Protein AF-A0A6U6I9U6-F1 (afdb_monomer_lite)

Foldseek 3Di:
DDFQVQLVVLQVLCVLQADQPPPWFFKQKDFDDPDDDPDDDDPVRNVVCGRFWGFHHWDDDGNKIKTKIWGPPDPPDPDDDPVPTDIDIDIDDQPPPKHKDWLPDDDPPPAAREDCDPCQDDRYAHPPHPPFGMWMDIHPRIMTID

pLDDT: mean 82.02, std 14.64, range [45.34, 96.75]

Sequence (146 aa):
MPELPEVEWFRRVLLSLVDEQGRNPPLAFELHGEKPPRKWVAAEDVKSNTGKWRCTDVLRKGKQLCMVLEKDAGRGKTTTTEKDKEVCYFYLHMGMTGRLVSPTKSCTWGHKYVSDSPDAGEGEESWPPRFTYLVLTSGAATVAFA

Secondary structure (DSSP, 8-state):
---HHHHHHHHHHHGGGB-TTS-SPPPEEEE--SS--SS---HHHHHHHTTTEEEEEEEEETTEEEEEEEE---TT-S---GGG--EEEEEE--TTT--EEBTTB--TTT-PPEES-TT--TTPEESSPTT--EEEEETTEEEEE-

Organism: NCBI:txid265563

Structure (mmCIF, N/CA/C/O backbone):
data_AF-A0A6U6I9U6-F1
#
_entry.id   AF-A0A6U6I9U6-F1
#
loop_
_atom_site.group_PDB
_atom_site.id
_atom_site.type_symbol
_atom_site.label_atom_id
_atom_site.label_alt_id
_atom_site.label_comp_id
_atom_site.label_asym_id
_atom_site.label_entity_id
_atom_site.label_seq_id
_atom_site.pdbx_PDB_ins_code
_atom_site.Cartn_x
_atom_site.Cartn_y
_atom_site.Cartn_z
_atom_site.occupancy
_atom_site.B_iso_or_equiv
_atom_site.auth_seq_id
_atom_site.auth_comp_id
_atom_site.auth_asym_id
_atom_site.auth_atom_id
_atom_site.pdbx_PDB_model_num
ATOM 1 N N . MET A 1 1 ? 3.308 -4.104 -18.539 1.00 66.94 1 MET A N 1
ATOM 2 C CA . MET A 1 1 ? 2.075 -3.970 -17.735 1.00 66.94 1 MET A CA 1
ATOM 3 C C . MET A 1 1 ? 1.909 -5.273 -16.992 1.00 66.94 1 MET A C 1
ATOM 5 O O . MET A 1 1 ? 1.968 -6.293 -17.665 1.00 66.94 1 MET A O 1
ATOM 9 N N . PRO A 1 2 ? 1.754 -5.259 -15.662 1.00 78.44 2 PRO A N 1
ATOM 10 C CA . PRO A 1 2 ? 1.503 -6.474 -14.897 1.00 78.44 2 PRO A CA 1
ATOM 11 C C . PRO A 1 2 ? 0.248 -7.190 -15.416 1.00 78.44 2 PRO A C 1
ATOM 13 O O . PRO A 1 2 ? -0.779 -6.546 -15.670 1.00 78.44 2 PRO A O 1
ATOM 16 N N . GLU A 1 3 ? 0.336 -8.503 -15.599 1.00 86.25 3 GLU A N 1
ATOM 17 C CA . GLU A 1 3 ? -0.789 -9.353 -15.972 1.00 86.25 3 GLU A CA 1
ATOM 18 C C . GLU A 1 3 ? -1.437 -9.950 -14.711 1.00 86.25 3 GLU A C 1
ATOM 20 O O . GLU A 1 3 ? -1.123 -9.584 -13.576 1.00 86.25 3 GLU A O 1
ATOM 25 N N . LEU A 1 4 ? -2.447 -10.806 -14.886 1.00 86.88 4 LEU A N 1
ATOM 26 C CA . LEU A 1 4 ? -3.221 -11.333 -13.756 1.00 86.88 4 LEU A CA 1
ATOM 27 C C . LEU A 1 4 ? -2.363 -12.029 -12.677 1.00 86.88 4 LEU A C 1
ATOM 29 O O . LEU A 1 4 ? -2.635 -11.778 -11.498 1.00 86.88 4 LEU A O 1
ATOM 33 N N . PRO A 1 5 ? -1.361 -12.867 -13.020 1.00 88.00 5 PRO A N 1
ATOM 34 C CA . PRO A 1 5 ? -0.515 -13.511 -12.016 1.00 88.00 5 PRO A CA 1
ATOM 35 C C . PRO A 1 5 ? 0.300 -12.511 -11.191 1.00 88.00 5 PRO A C 1
ATOM 37 O O . PRO A 1 5 ? 0.365 -12.634 -9.969 1.00 88.00 5 PRO A O 1
ATOM 40 N N . GLU A 1 6 ? 0.872 -11.490 -11.831 1.00 87.44 6 GLU A N 1
ATOM 41 C CA . GLU A 1 6 ? 1.674 -10.465 -11.162 1.00 87.44 6 GLU A CA 1
ATOM 42 C C . GLU A 1 6 ? 0.810 -9.609 -10.232 1.00 87.44 6 GLU A C 1
ATOM 44 O O . GLU A 1 6 ? 1.202 -9.325 -9.102 1.00 87.44 6 GLU A O 1
ATOM 49 N N . VAL A 1 7 ? -0.405 -9.249 -10.658 1.00 90.12 7 VAL A N 1
ATOM 50 C CA . VAL A 1 7 ? -1.331 -8.473 -9.818 1.00 90.12 7 VAL A CA 1
ATOM 51 C C . VAL A 1 7 ? -1.817 -9.287 -8.613 1.00 90.12 7 VAL A C 1
ATOM 53 O O . VAL A 1 7 ? -1.969 -8.736 -7.523 1.00 90.12 7 VAL A O 1
ATOM 56 N N . GLU A 1 8 ? -2.032 -10.597 -8.757 1.00 91.44 8 GLU A N 1
ATOM 57 C CA . GLU A 1 8 ? -2.312 -11.465 -7.604 1.00 91.44 8 GLU A CA 1
ATOM 58 C C . GLU A 1 8 ? -1.107 -11.564 -6.664 1.00 91.44 8 GLU A C 1
ATOM 60 O O . GLU A 1 8 ? -1.267 -11.585 -5.445 1.00 91.44 8 GLU A O 1
ATOM 65 N N . TRP A 1 9 ? 0.113 -11.570 -7.194 1.00 88.75 9 TRP A N 1
ATOM 66 C CA . TRP A 1 9 ? 1.298 -11.538 -6.348 1.00 88.75 9 TRP A CA 1
ATOM 67 C C . TRP A 1 9 ? 1.410 -10.213 -5.574 1.00 88.75 9 TRP A C 1
ATOM 69 O O . TRP A 1 9 ? 1.598 -10.230 -4.358 1.00 88.75 9 TRP A O 1
ATOM 79 N N . PHE A 1 10 ? 1.164 -9.071 -6.222 1.00 91.44 10 PHE A N 1
ATOM 80 C CA . PHE A 1 10 ? 1.073 -7.769 -5.550 1.00 91.44 10 PHE A CA 1
ATOM 81 C C . PHE A 1 10 ? 0.015 -7.752 -4.444 1.00 91.44 10 PHE A C 1
ATOM 83 O O . PHE A 1 10 ? 0.267 -7.219 -3.362 1.00 91.44 10 PHE A O 1
ATOM 90 N N . ARG A 1 11 ? -1.139 -8.397 -4.664 1.00 93.81 11 ARG A N 1
ATOM 91 C CA . ARG A 1 11 ? -2.143 -8.592 -3.611 1.00 93.81 11 ARG A CA 1
ATOM 92 C C . ARG A 1 11 ? -1.530 -9.284 -2.392 1.00 93.81 11 ARG A C 1
ATOM 94 O O . ARG A 1 11 ? -1.693 -8.800 -1.279 1.00 93.81 11 ARG A O 1
ATOM 101 N N . ARG A 1 12 ? -0.788 -10.378 -2.591 1.00 92.25 12 ARG A N 1
ATOM 102 C CA . ARG A 1 12 ? -0.137 -11.132 -1.501 1.00 92.25 12 ARG A CA 1
ATOM 103 C C . ARG A 1 12 ? 0.909 -10.320 -0.741 1.00 92.25 12 ARG A C 1
ATOM 105 O O . ARG A 1 12 ? 1.070 -10.541 0.457 1.00 92.25 12 ARG A O 1
ATOM 112 N N . VAL A 1 13 ? 1.600 -9.390 -1.402 1.00 92.19 13 VAL A N 1
ATOM 113 C CA . VAL A 1 13 ? 2.505 -8.444 -0.727 1.00 92.19 13 VAL A CA 1
ATOM 114 C C . VAL A 1 13 ? 1.709 -7.512 0.184 1.00 92.19 13 VAL A C 1
ATOM 116 O O . VAL A 1 13 ? 2.028 -7.392 1.366 1.00 92.19 13 VAL A O 1
ATOM 119 N N . LEU A 1 14 ? 0.630 -6.916 -0.330 1.00 94.00 14 LEU A N 1
ATOM 120 C CA . LEU A 1 14 ? -0.226 -6.001 0.433 1.00 94.00 14 LEU A CA 1
ATOM 121 C C . LEU A 1 14 ? -0.952 -6.678 1.597 1.00 94.00 14 LEU A C 1
ATOM 123 O O . LEU A 1 14 ? -1.199 -6.022 2.603 1.00 94.00 14 LEU A O 1
ATOM 127 N N . LEU A 1 15 ? -1.249 -7.980 1.504 1.00 93.88 15 LEU A N 1
ATOM 128 C CA . LEU A 1 15 ? -1.851 -8.734 2.611 1.00 93.88 15 LEU A CA 1
ATOM 129 C C . LEU A 1 15 ? -0.994 -8.710 3.888 1.00 93.88 15 LEU A C 1
ATOM 131 O O . LEU A 1 15 ? -1.530 -8.922 4.967 1.00 93.88 15 LEU A O 1
ATOM 135 N N . SER A 1 16 ? 0.308 -8.412 3.801 1.00 92.50 16 SER A N 1
ATOM 136 C CA . SER A 1 16 ? 1.141 -8.211 4.998 1.00 92.50 16 SER A CA 1
ATOM 137 C C . SER A 1 16 ? 0.737 -6.992 5.837 1.00 92.50 16 SER A C 1
ATOM 139 O O . SER A 1 16 ? 1.047 -6.950 7.022 1.00 92.50 16 SER A O 1
ATOM 141 N N . LEU A 1 17 ? 0.035 -6.023 5.241 1.00 93.25 17 LEU A N 1
ATOM 142 C CA . LEU A 1 17 ? -0.460 -4.819 5.911 1.00 93.25 17 LEU A CA 1
ATOM 143 C C . LEU A 1 17 ? -1.837 -5.015 6.559 1.00 93.25 17 LEU A C 1
ATOM 145 O O . LEU A 1 17 ? -2.299 -4.113 7.257 1.00 93.25 17 LEU A O 1
ATOM 149 N N . VAL A 1 18 ? -2.516 -6.136 6.294 1.00 94.06 18 VAL A N 1
ATOM 150 C CA . VAL A 1 18 ? -3.858 -6.404 6.823 1.00 94.06 18 VAL A CA 1
ATOM 151 C C . VAL A 1 18 ? -3.782 -6.701 8.318 1.00 94.06 18 VAL A C 1
ATOM 153 O O . VAL A 1 18 ? -2.982 -7.520 8.767 1.00 94.06 18 VAL A O 1
ATOM 156 N N . ASP A 1 19 ? -4.639 -6.037 9.088 1.00 87.94 19 ASP A N 1
ATOM 157 C CA . ASP A 1 19 ? -4.742 -6.183 10.537 1.00 87.94 19 ASP A CA 1
ATOM 158 C C . ASP A 1 19 ? -6.168 -6.572 10.943 1.00 87.94 19 ASP A C 1
ATOM 160 O O . ASP A 1 19 ? -6.960 -5.744 11.391 1.00 87.94 19 ASP A O 1
ATOM 164 N N . GLU A 1 20 ? -6.493 -7.860 10.810 1.00 76.88 20 GLU A N 1
ATOM 165 C CA . GLU A 1 20 ? -7.807 -8.411 11.185 1.00 76.88 20 GLU A CA 1
ATOM 166 C C . GLU A 1 20 ? -8.104 -8.271 12.689 1.00 76.88 20 GLU A C 1
ATOM 168 O O . GLU A 1 20 ? -9.257 -8.275 13.113 1.00 76.88 20 GLU A O 1
ATOM 173 N N . GLN A 1 21 ? -7.058 -8.169 13.513 1.00 77.88 21 GLN A N 1
ATOM 174 C CA . GLN A 1 21 ? -7.152 -8.241 14.972 1.00 77.88 21 GLN A CA 1
ATOM 175 C C . GLN A 1 21 ? -6.995 -6.870 15.649 1.00 77.88 21 GLN A C 1
ATOM 177 O O . GLN A 1 21 ? -7.030 -6.798 16.879 1.00 77.88 21 GLN A O 1
ATOM 182 N N . GLY A 1 22 ? -6.791 -5.793 14.881 1.00 79.75 22 GLY A N 1
ATOM 183 C CA . GLY A 1 22 ? -6.572 -4.440 15.408 1.00 79.75 22 GLY A CA 1
ATOM 184 C C . GLY A 1 22 ? -5.288 -4.293 16.242 1.00 79.75 22 GLY A C 1
ATOM 185 O O . GLY A 1 22 ? -5.203 -3.418 17.114 1.00 79.75 22 GLY A O 1
ATOM 186 N N . ARG A 1 23 ? -4.308 -5.183 16.047 1.00 82.56 23 ARG A N 1
ATOM 187 C CA . ARG A 1 23 ? -3.079 -5.248 16.854 1.00 82.56 23 ARG A CA 1
ATOM 188 C C . ARG A 1 23 ? -1.994 -4.315 16.344 1.00 82.56 23 ARG A C 1
ATOM 190 O O . ARG A 1 23 ? -1.230 -3.788 17.154 1.00 82.56 23 ARG A O 1
ATOM 197 N N . ASN A 1 24 ? -1.929 -4.106 15.035 1.00 85.56 24 ASN A N 1
ATOM 198 C CA . ASN A 1 24 ? -0.913 -3.264 14.421 1.00 85.56 24 ASN A CA 1
ATOM 199 C C . ASN A 1 24 ? -1.225 -1.778 14.673 1.00 85.56 24 ASN A C 1
ATOM 201 O O . ASN A 1 24 ? -2.309 -1.426 15.132 1.00 85.56 24 ASN A O 1
ATOM 205 N N . PRO A 1 25 ? -0.291 -0.849 14.467 1.00 89.19 25 PRO A N 1
ATOM 206 C CA . PRO A 1 25 ? -0.631 0.565 14.362 1.00 89.19 25 PRO A CA 1
ATOM 207 C C . PRO A 1 25 ? -1.371 0.852 13.039 1.00 89.19 25 PRO A C 1
ATOM 209 O O . PRO A 1 25 ? -1.205 0.103 12.068 1.00 89.19 25 PRO A O 1
ATOM 212 N N . PRO A 1 26 ? -2.161 1.940 12.970 1.00 93.00 26 PRO A N 1
ATOM 213 C CA . PRO A 1 26 ? -2.721 2.419 11.708 1.00 93.00 26 PRO A CA 1
ATOM 214 C C . PRO A 1 26 ? -1.635 2.657 10.646 1.00 93.00 26 PRO A C 1
ATOM 216 O O . PRO A 1 26 ? -0.476 2.913 10.976 1.00 93.00 26 PRO A O 1
ATOM 219 N N . LEU A 1 27 ? -2.025 2.596 9.374 1.00 94.44 27 LEU A N 1
ATOM 220 C CA . LEU A 1 27 ? -1.149 2.796 8.225 1.00 94.44 27 LEU A CA 1
ATOM 221 C C . LEU A 1 27 ? -0.472 4.165 8.274 1.00 94.44 27 LEU A C 1
ATOM 223 O O . LEU A 1 27 ? -1.131 5.209 8.345 1.00 94.44 27 LEU A O 1
ATOM 227 N N . ALA A 1 28 ? 0.848 4.149 8.157 1.00 95.19 28 ALA A N 1
ATOM 228 C CA . ALA A 1 28 ? 1.637 5.315 7.814 1.00 95.19 28 ALA A CA 1
ATOM 229 C C . ALA A 1 28 ? 1.882 5.351 6.304 1.00 95.19 28 ALA A C 1
ATOM 231 O O . ALA A 1 28 ? 2.231 4.330 5.712 1.00 95.19 28 ALA A O 1
ATOM 232 N N . PHE A 1 29 ? 1.693 6.524 5.701 1.00 94.25 29 PHE A N 1
ATOM 233 C CA . PHE A 1 29 ? 1.966 6.7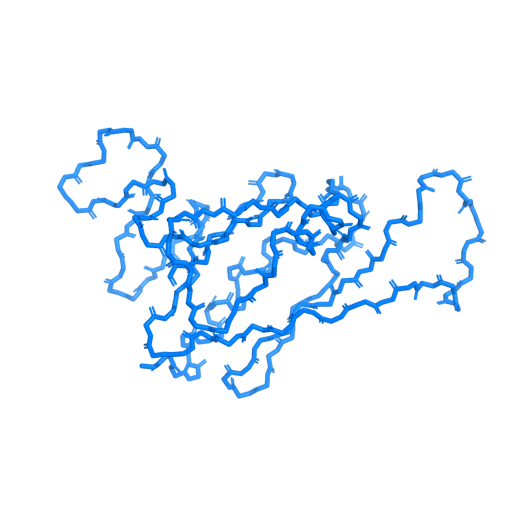93 4.294 1.00 94.25 29 PHE A CA 1
ATOM 234 C C . PHE A 1 29 ? 3.156 7.752 4.218 1.00 94.25 29 PHE A C 1
ATOM 236 O O . PHE A 1 29 ? 3.106 8.854 4.773 1.00 94.25 29 PHE A O 1
ATOM 243 N N . GLU A 1 30 ? 4.209 7.345 3.521 1.00 93.56 30 GLU A N 1
ATOM 244 C CA . GLU A 1 30 ? 5.418 8.138 3.308 1.00 93.56 30 GLU A CA 1
ATOM 245 C C . GLU A 1 30 ? 5.650 8.322 1.809 1.00 93.56 30 GLU A C 1
ATOM 247 O O . GLU A 1 30 ? 5.725 7.352 1.058 1.00 93.56 30 GLU A O 1
ATOM 252 N N . LEU A 1 31 ? 5.723 9.571 1.350 1.00 92.50 31 LEU A N 1
ATOM 253 C CA . LEU A 1 31 ? 6.011 9.870 -0.050 1.00 92.50 31 LEU A CA 1
ATOM 254 C C . LEU A 1 31 ? 7.517 9.841 -0.301 1.00 92.50 31 LEU A C 1
ATOM 256 O O . LEU A 1 31 ? 8.286 10.426 0.455 1.00 92.50 31 LEU A O 1
ATOM 260 N N . HIS A 1 32 ? 7.908 9.219 -1.409 1.00 90.56 32 HIS A N 1
ATOM 261 C CA . HIS A 1 32 ? 9.290 9.149 -1.873 1.00 90.56 32 HIS A CA 1
ATOM 262 C C . HIS A 1 32 ? 9.422 9.676 -3.305 1.00 90.56 32 HIS A C 1
ATOM 264 O O . HIS A 1 32 ? 8.444 9.803 -4.044 1.00 90.56 32 HIS A O 1
ATOM 270 N N . GLY A 1 33 ? 10.664 9.966 -3.693 1.00 82.31 33 GLY A N 1
ATOM 271 C CA . GLY A 1 33 ? 11.009 10.427 -5.033 1.00 82.31 33 GLY A CA 1
ATOM 272 C C . GLY A 1 33 ? 10.646 11.892 -5.292 1.00 82.31 33 GLY A C 1
ATOM 273 O O . GLY A 1 33 ? 9.708 12.453 -4.738 1.00 82.31 33 GLY A O 1
ATOM 274 N N . GLU A 1 34 ? 11.408 12.534 -6.175 1.00 74.00 34 GLU A N 1
ATOM 275 C CA . GLU A 1 34 ? 11.226 13.960 -6.495 1.00 74.00 34 GLU A CA 1
ATOM 276 C C . GLU A 1 34 ? 10.169 14.204 -7.585 1.00 74.00 34 GLU A C 1
ATOM 278 O O . GLU A 1 34 ? 9.669 15.316 -7.743 1.00 74.00 34 GLU A O 1
ATOM 283 N N . LYS A 1 35 ? 9.848 13.174 -8.380 1.00 80.25 35 LYS A N 1
ATOM 284 C CA . LYS A 1 35 ? 8.981 13.275 -9.565 1.00 80.25 35 LYS A CA 1
ATOM 285 C C . LYS A 1 35 ? 7.946 12.149 -9.573 1.00 80.25 35 LYS A C 1
ATOM 287 O O . LYS A 1 35 ? 8.201 11.119 -10.201 1.00 80.25 35 LYS A O 1
ATOM 292 N N . PRO A 1 36 ? 6.805 12.314 -8.884 1.00 80.25 36 PRO A N 1
ATOM 293 C CA . PRO A 1 36 ? 5.767 11.296 -8.867 1.00 80.25 36 PRO A CA 1
ATOM 294 C C . PRO A 1 36 ? 5.145 11.096 -10.262 1.00 80.25 36 PRO A C 1
ATOM 296 O O . PRO A 1 36 ? 5.257 11.965 -11.136 1.00 80.25 36 PRO A O 1
ATOM 299 N N . PRO A 1 37 ? 4.458 9.964 -10.492 1.00 82.81 37 PRO A N 1
ATOM 300 C CA . PRO A 1 37 ? 3.703 9.725 -11.716 1.00 82.81 37 PRO A CA 1
ATOM 301 C C . PRO A 1 37 ? 2.675 10.826 -12.017 1.00 82.81 37 PRO A C 1
ATOM 303 O O . PRO A 1 37 ? 2.166 11.503 -11.129 1.00 82.81 37 PRO A O 1
ATOM 306 N N . ARG A 1 38 ? 2.290 10.961 -13.294 1.00 81.81 38 ARG A N 1
ATOM 307 C CA . ARG A 1 38 ? 1.384 12.028 -13.772 1.00 81.81 38 ARG A CA 1
ATOM 308 C C . ARG A 1 38 ? 0.033 12.090 -13.042 1.00 81.81 38 ARG A C 1
ATOM 310 O O . ARG A 1 38 ? -0.552 13.162 -12.940 1.00 81.81 38 ARG A O 1
ATOM 317 N N . LYS A 1 39 ? -0.491 10.943 -12.606 1.00 82.94 39 LYS A N 1
ATOM 318 C CA . LYS A 1 39 ? -1.694 10.841 -11.772 1.00 82.94 39 LYS A CA 1
ATOM 319 C C . LYS A 1 39 ? -1.269 10.237 -10.443 1.00 82.94 39 LYS A C 1
ATOM 321 O O . LYS A 1 39 ? -1.094 9.023 -10.366 1.00 82.94 39 LYS A O 1
ATOM 326 N N . TRP A 1 40 ? -1.069 11.085 -9.444 1.00 86.69 40 TRP A N 1
ATOM 327 C CA . TRP A 1 40 ? -0.615 10.680 -8.120 1.00 86.69 40 TRP A CA 1
ATOM 328 C C . TRP A 1 40 ? -1.367 11.435 -7.031 1.00 86.69 40 TRP A C 1
ATOM 330 O O . TRP A 1 40 ? -1.984 12.466 -7.298 1.00 86.69 40 TRP A O 1
ATOM 340 N N . VAL A 1 41 ? -1.330 10.891 -5.819 1.00 85.69 41 VAL A N 1
ATOM 341 C CA . VAL A 1 41 ? -1.940 11.503 -4.634 1.00 85.69 41 VAL A CA 1
ATOM 342 C C . VAL A 1 41 ? -1.181 12.769 -4.232 1.00 85.69 41 VAL A C 1
ATOM 344 O O . VAL A 1 41 ? 0.046 12.821 -4.353 1.00 85.69 41 VAL A O 1
ATOM 347 N N . ALA A 1 42 ? -1.902 13.789 -3.762 1.00 88.81 42 ALA A N 1
ATOM 348 C CA . ALA A 1 42 ? -1.285 15.018 -3.276 1.00 88.81 42 ALA A CA 1
ATOM 349 C C . ALA A 1 42 ? -0.602 14.786 -1.917 1.00 88.81 42 ALA A C 1
ATOM 351 O O . ALA A 1 42 ? -1.002 13.921 -1.131 1.00 88.81 42 ALA A O 1
ATOM 352 N N . ALA A 1 43 ? 0.434 15.570 -1.617 1.00 90.19 43 ALA A N 1
ATOM 353 C CA . ALA A 1 43 ? 1.172 15.432 -0.362 1.00 90.19 43 ALA A CA 1
ATOM 354 C C . ALA A 1 43 ? 0.304 15.773 0.858 1.00 90.19 43 ALA A C 1
ATOM 356 O O . ALA A 1 43 ? 0.456 15.178 1.925 1.00 90.19 43 ALA A O 1
ATOM 357 N N . GLU A 1 44 ? -0.626 16.708 0.694 1.00 90.88 44 GLU A N 1
ATOM 358 C CA . GLU A 1 44 ? -1.615 17.111 1.689 1.00 90.88 44 GLU A CA 1
ATOM 359 C C . GLU A 1 44 ? -2.564 15.955 2.016 1.00 90.88 44 GLU A C 1
ATOM 361 O O . GLU A 1 44 ? -2.825 15.679 3.191 1.00 90.88 44 GLU A O 1
ATOM 366 N N . ASP A 1 45 ? -3.009 15.221 0.993 1.00 89.50 45 ASP A N 1
ATOM 367 C CA . ASP A 1 45 ? -3.859 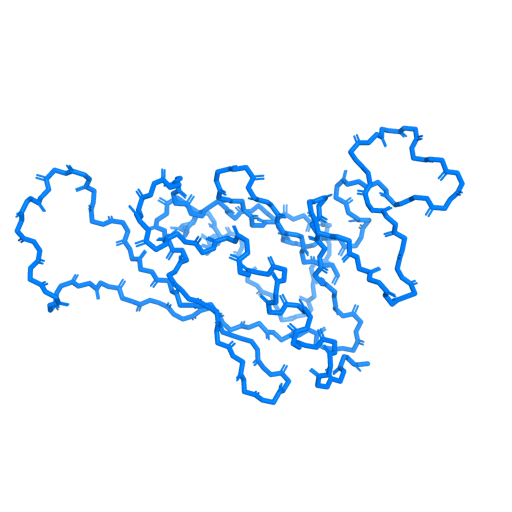14.046 1.166 1.00 89.50 45 ASP A CA 1
ATOM 368 C C . ASP A 1 45 ? -3.114 12.964 1.946 1.00 89.50 45 ASP A C 1
ATOM 370 O O . ASP A 1 45 ? -3.644 12.438 2.922 1.00 89.50 45 ASP A O 1
ATOM 374 N N . VAL A 1 46 ? -1.857 12.682 1.596 1.00 90.50 46 VAL A N 1
ATOM 375 C CA . VAL A 1 46 ? -1.025 11.701 2.313 1.00 90.50 46 VAL A CA 1
ATOM 376 C C . VAL A 1 46 ? -0.847 12.093 3.780 1.00 90.50 46 VAL A C 1
ATOM 378 O O . VAL A 1 46 ? -1.166 11.304 4.670 1.00 90.50 46 VAL A O 1
ATOM 381 N N . LYS A 1 47 ? -0.430 13.335 4.055 1.00 90.88 47 LYS A N 1
ATOM 382 C CA . LYS A 1 47 ? -0.263 13.840 5.429 1.00 90.88 47 LYS A CA 1
ATOM 383 C C . LYS A 1 47 ? -1.554 13.759 6.232 1.00 90.88 47 LYS A C 1
ATOM 385 O O . LYS A 1 47 ? -1.525 13.409 7.408 1.00 90.88 47 LYS A O 1
ATOM 390 N N . SER A 1 48 ? -2.685 14.077 5.606 1.00 90.88 48 SER A N 1
ATOM 391 C CA . SER A 1 48 ? -3.976 14.036 6.278 1.00 90.88 48 SER A CA 1
ATOM 392 C C . SER A 1 48 ? -4.485 12.613 6.508 1.00 90.88 48 SER A C 1
ATOM 394 O O . SER A 1 48 ? -5.325 12.449 7.381 1.00 90.88 48 SER A O 1
ATOM 396 N N . ASN A 1 49 ? -4.011 11.593 5.790 1.00 91.00 49 ASN A N 1
ATOM 397 C CA . ASN A 1 49 ? -4.493 10.212 5.922 1.00 91.00 49 ASN A CA 1
ATOM 398 C C . ASN A 1 49 ? -3.555 9.296 6.728 1.00 91.00 49 ASN A C 1
ATOM 400 O O . ASN A 1 49 ? -4.005 8.277 7.256 1.00 91.00 49 ASN A O 1
ATOM 404 N N . THR A 1 50 ? -2.286 9.674 6.896 1.00 92.00 50 THR A N 1
ATOM 405 C CA . THR A 1 50 ? -1.331 8.968 7.762 1.00 92.00 50 THR A CA 1
ATOM 406 C C . THR A 1 50 ? -1.821 8.845 9.200 1.00 92.00 50 THR A C 1
ATOM 408 O O . THR A 1 50 ? -2.250 9.815 9.822 1.00 92.00 50 THR A O 1
ATOM 411 N N . GLY A 1 51 ? -1.764 7.620 9.731 1.00 91.69 51 GLY A N 1
ATOM 412 C CA . GLY A 1 51 ? -2.134 7.295 11.106 1.00 91.69 51 GLY A CA 1
ATOM 413 C C . GLY A 1 51 ? -3.640 7.171 11.360 1.00 91.69 51 GLY A C 1
ATOM 414 O O . GLY A 1 51 ? -4.032 6.931 12.499 1.00 91.69 51 GLY A O 1
ATOM 415 N N . LYS A 1 52 ? -4.496 7.329 10.339 1.00 91.25 52 LYS A N 1
ATOM 416 C CA . LYS A 1 52 ? -5.963 7.303 10.509 1.00 91.25 52 LYS A CA 1
ATOM 417 C C . LYS A 1 52 ? -6.613 5.964 10.188 1.00 91.25 52 LYS A C 1
ATOM 419 O O . LYS A 1 52 ? -7.662 5.646 10.744 1.00 91.25 52 LYS A O 1
ATOM 424 N N . TRP A 1 53 ? -6.014 5.213 9.273 1.00 93.19 53 TRP A N 1
ATOM 425 C CA . TRP A 1 53 ? -6.660 4.086 8.610 1.00 93.19 53 TRP A CA 1
ATOM 426 C C . TRP A 1 53 ? -5.959 2.772 8.920 1.00 93.19 53 TRP A C 1
ATOM 428 O O . TRP A 1 53 ? -4.735 2.712 8.949 1.00 93.19 53 TRP A O 1
ATOM 438 N N . ARG A 1 54 ? -6.725 1.702 9.089 1.00 93.19 54 ARG A N 1
ATOM 439 C CA . ARG A 1 54 ? -6.239 0.325 9.197 1.00 93.19 54 ARG A CA 1
ATOM 440 C C . ARG A 1 54 ? -6.626 -0.429 7.941 1.00 93.19 54 ARG A C 1
ATOM 442 O O . ARG A 1 54 ? -7.763 -0.316 7.499 1.00 93.19 54 ARG A O 1
ATOM 449 N N . CYS A 1 55 ? -5.699 -1.195 7.377 1.00 94.62 55 CYS A N 1
ATOM 450 C CA . CYS A 1 55 ? -6.028 -2.095 6.279 1.00 94.62 55 CYS A CA 1
ATOM 451 C C . CYS A 1 55 ? -6.747 -3.322 6.847 1.00 94.62 55 CYS A C 1
ATOM 453 O O . CYS A 1 55 ? -6.168 -4.034 7.666 1.00 94.62 55 CYS A O 1
ATOM 455 N N . THR A 1 56 ? -7.984 -3.568 6.429 1.00 94.44 56 THR A N 1
ATOM 456 C CA . THR A 1 56 ? -8.766 -4.732 6.874 1.00 94.44 56 THR A CA 1
ATOM 457 C C . THR A 1 56 ? -8.866 -5.814 5.814 1.00 94.44 56 THR A C 1
ATOM 459 O O . THR A 1 56 ? -9.024 -6.979 6.158 1.00 94.44 56 THR A O 1
ATOM 462 N N . ASP A 1 57 ? -8.719 -5.462 4.537 1.00 95.38 57 ASP A N 1
ATOM 463 C CA . ASP A 1 57 ? -8.673 -6.431 3.447 1.00 95.38 57 ASP A CA 1
ATOM 464 C C . ASP A 1 57 ? -7.956 -5.847 2.221 1.00 95.38 57 ASP A C 1
ATOM 466 O O . ASP A 1 57 ? -7.804 -4.633 2.062 1.00 95.38 57 ASP A O 1
ATOM 470 N N . VAL A 1 58 ? -7.537 -6.727 1.315 1.00 96.62 58 VAL A N 1
ATOM 471 C CA . VAL A 1 58 ? -7.042 -6.381 -0.014 1.00 96.62 58 VAL A CA 1
ATOM 472 C C . VAL A 1 58 ? -7.795 -7.214 -1.041 1.00 96.62 58 VAL A C 1
ATOM 474 O O . VAL A 1 58 ? -7.641 -8.434 -1.133 1.00 96.62 58 VAL A O 1
ATOM 477 N N . LEU A 1 59 ? -8.573 -6.543 -1.877 1.00 96.62 59 LEU A N 1
ATOM 478 C CA . LEU A 1 59 ? -9.369 -7.129 -2.944 1.00 96.62 59 LEU A CA 1
ATOM 479 C C . LEU A 1 59 ? -8.660 -6.985 -4.295 1.00 96.62 59 LEU A C 1
ATOM 481 O O . LEU A 1 59 ? -7.916 -6.033 -4.543 1.00 96.62 59 LEU A O 1
ATOM 485 N N . ARG A 1 60 ? -8.935 -7.919 -5.210 1.00 95.19 60 ARG A N 1
ATOM 486 C CA . ARG A 1 60 ? -8.488 -7.850 -6.606 1.00 95.19 60 ARG A CA 1
ATOM 487 C C . ARG A 1 60 ? -9.629 -8.203 -7.548 1.00 95.19 60 ARG A C 1
ATOM 489 O O . ARG A 1 60 ? -10.283 -9.228 -7.380 1.00 95.19 60 ARG A O 1
ATOM 496 N N . LYS A 1 61 ? -9.801 -7.405 -8.604 1.00 93.94 61 LYS A N 1
ATOM 497 C CA . LYS A 1 61 ? -10.668 -7.730 -9.744 1.00 93.94 61 LYS A CA 1
ATOM 498 C C . LYS A 1 61 ? -9.910 -7.474 -11.041 1.00 93.94 61 LYS A C 1
ATOM 500 O O . LYS A 1 61 ? -9.589 -6.336 -11.376 1.00 93.94 61 LYS A O 1
ATOM 505 N N . GLY A 1 62 ? -9.595 -8.540 -11.776 1.00 92.25 62 GLY A N 1
ATOM 506 C CA . GLY A 1 62 ? -8.740 -8.433 -12.958 1.00 92.25 62 GLY A CA 1
ATOM 507 C C . GLY A 1 62 ? -7.366 -7.859 -12.592 1.00 92.25 62 GLY A C 1
ATOM 508 O O . GLY A 1 62 ? -6.662 -8.438 -11.764 1.00 92.25 62 GLY A O 1
ATOM 509 N N . LYS A 1 63 ? -7.010 -6.715 -13.190 1.00 90.62 63 LYS A N 1
ATOM 510 C CA . LYS A 1 63 ? -5.732 -6.012 -12.974 1.00 90.62 63 LYS A CA 1
ATOM 511 C C . LYS A 1 63 ? -5.810 -4.865 -11.951 1.00 90.62 63 LYS A C 1
ATOM 513 O O . LYS A 1 63 ? -4.842 -4.130 -11.786 1.00 90.62 63 LYS A O 1
ATOM 518 N N . GLN A 1 64 ? -6.958 -4.681 -11.300 1.00 92.44 64 GLN A N 1
ATOM 519 C CA . GLN A 1 64 ? -7.167 -3.634 -10.303 1.00 92.44 64 GLN A CA 1
ATOM 520 C C . GLN A 1 64 ? -7.060 -4.218 -8.894 1.00 92.44 64 GLN A C 1
ATOM 522 O O . GLN A 1 64 ? -7.684 -5.243 -8.600 1.00 92.44 64 GLN A O 1
ATOM 527 N N . LEU A 1 65 ? -6.294 -3.543 -8.036 1.00 95.50 65 LEU A N 1
ATOM 528 C CA . LEU A 1 65 ? -6.205 -3.821 -6.604 1.00 95.50 65 LEU A CA 1
ATOM 529 C C . LEU A 1 65 ? -6.978 -2.761 -5.824 1.00 95.50 65 LEU A C 1
ATOM 531 O O . LEU A 1 65 ? -7.044 -1.600 -6.233 1.00 95.50 65 LEU A O 1
ATOM 535 N N . CYS A 1 66 ? -7.554 -3.167 -4.701 1.00 96.75 66 CYS A N 1
ATOM 536 C CA . CYS A 1 66 ? -8.275 -2.291 -3.794 1.00 96.75 66 CYS A CA 1
ATOM 537 C C . CYS A 1 66 ? -7.938 -2.685 -2.358 1.00 96.75 66 CYS A C 1
ATOM 539 O O . CYS A 1 66 ? -8.190 -3.818 -1.962 1.00 96.75 66 CYS A O 1
ATOM 541 N N . MET A 1 67 ? -7.363 -1.768 -1.590 1.00 96.69 67 MET A N 1
ATOM 542 C CA . MET A 1 67 ? -7.234 -1.927 -0.144 1.00 96.69 67 MET A CA 1
ATOM 543 C C . MET A 1 67 ? -8.502 -1.393 0.520 1.00 96.69 67 MET A C 1
ATOM 545 O O . MET A 1 67 ? -8.941 -0.280 0.216 1.00 96.69 67 MET A O 1
ATOM 549 N N . VAL A 1 68 ? -9.077 -2.188 1.416 1.00 95.69 68 VAL A N 1
ATOM 550 C CA . VAL A 1 68 ? -10.207 -1.801 2.259 1.00 95.69 68 VAL A CA 1
ATOM 551 C C . VAL A 1 68 ? -9.639 -1.232 3.547 1.00 95.69 68 VAL A C 1
ATOM 553 O O . VAL A 1 68 ? -8.870 -1.892 4.246 1.00 95.69 68 VAL A O 1
ATOM 556 N N . LEU A 1 69 ? -9.971 0.024 3.814 1.00 94.31 69 LEU A N 1
ATOM 557 C CA . LEU A 1 69 ? -9.444 0.788 4.927 1.00 94.31 69 LEU A CA 1
ATOM 558 C C . LEU A 1 69 ? -10.568 1.115 5.904 1.00 94.31 69 LEU A C 1
ATOM 560 O O . LEU A 1 69 ? -11.580 1.684 5.510 1.00 94.31 69 LEU A O 1
ATOM 564 N N . GLU A 1 70 ? -10.375 0.820 7.182 1.00 93.00 70 GLU A N 1
ATOM 565 C CA . GLU A 1 70 ? -11.289 1.229 8.250 1.00 93.00 70 GLU A CA 1
ATOM 566 C C . GLU A 1 70 ? -10.629 2.292 9.120 1.00 93.00 70 GLU A C 1
ATOM 568 O O . GLU A 1 70 ? -9.443 2.200 9.453 1.00 93.00 70 GLU A O 1
ATOM 573 N N . LYS A 1 71 ? -11.380 3.329 9.485 1.00 89.00 71 LYS A N 1
ATOM 574 C CA . LYS A 1 71 ? -10.878 4.356 10.398 1.00 89.00 71 LYS A CA 1
ATOM 575 C C . LYS A 1 71 ? -10.711 3.775 11.795 1.00 89.00 71 LYS A C 1
ATOM 577 O O . LYS A 1 71 ? -11.614 3.106 12.297 1.00 89.00 71 LYS A O 1
ATOM 582 N N . ASP A 1 72 ? -9.582 4.061 12.440 1.00 73.69 72 ASP A N 1
ATOM 583 C CA . ASP A 1 72 ? -9.359 3.617 13.816 1.00 73.69 72 ASP A CA 1
ATOM 584 C C . ASP A 1 72 ? -10.350 4.336 14.746 1.00 73.69 72 ASP A C 1
ATOM 586 O O . ASP A 1 72 ? -10.218 5.529 15.040 1.00 73.69 72 ASP A O 1
ATOM 590 N N . ALA A 1 73 ? -11.382 3.622 15.195 1.00 64.12 73 ALA A N 1
ATOM 591 C CA . ALA A 1 73 ? -12.229 4.068 16.288 1.00 64.12 73 ALA A CA 1
ATOM 592 C C . ALA A 1 73 ? -11.374 3.957 17.551 1.00 64.12 73 ALA A C 1
ATOM 594 O O . ALA A 1 73 ? -11.290 2.885 18.140 1.00 64.12 73 ALA A O 1
ATOM 595 N N . GLY A 1 74 ? -10.652 5.032 17.894 1.00 58.38 74 GLY A N 1
ATOM 596 C CA . GLY A 1 74 ? -9.643 5.035 18.957 1.00 58.38 74 GLY A CA 1
ATOM 597 C C . GLY A 1 74 ? -10.049 4.192 20.171 1.00 58.38 74 GLY A C 1
ATOM 598 O O . GLY A 1 74 ? -11.211 4.226 20.574 1.00 58.38 74 GLY A O 1
ATOM 599 N N . ARG A 1 75 ? -9.079 3.446 20.728 1.00 52.44 75 ARG A N 1
ATOM 600 C CA . ARG A 1 75 ? -9.165 2.349 21.729 1.00 52.44 75 ARG A CA 1
ATOM 601 C C . ARG A 1 75 ? -10.026 2.566 23.005 1.00 52.44 75 ARG A C 1
ATOM 603 O O . ARG A 1 75 ? -9.935 1.765 23.926 1.00 52.44 75 ARG A O 1
ATOM 610 N N . GLY A 1 76 ? -10.854 3.606 23.099 1.00 49.62 76 GLY A N 1
ATOM 611 C CA . GLY A 1 76 ? -11.683 3.962 24.253 1.00 49.62 76 GLY A CA 1
ATOM 612 C C . GLY A 1 76 ? -13.207 3.958 24.055 1.00 49.62 76 GLY A C 1
ATOM 613 O O . GLY A 1 76 ? -13.902 4.343 24.989 1.00 49.62 76 GLY A O 1
ATOM 614 N N . LYS A 1 77 ? -13.770 3.555 22.903 1.00 45.88 77 LYS A N 1
ATOM 615 C CA . LYS A 1 77 ? -15.238 3.420 22.749 1.00 45.88 77 LYS A CA 1
ATOM 616 C C . LYS A 1 77 ? -15.661 1.956 22.638 1.00 45.88 77 LYS A C 1
ATOM 618 O O . LYS A 1 77 ? -15.727 1.389 21.557 1.00 45.88 77 LYS A O 1
ATOM 623 N N . THR A 1 78 ? -16.006 1.368 23.778 1.00 45.34 78 THR A N 1
ATOM 624 C CA . THR A 1 78 ? -16.435 -0.029 23.978 1.00 45.34 78 THR A CA 1
ATOM 625 C C . THR A 1 78 ? -17.809 -0.399 23.401 1.00 45.34 78 THR A C 1
ATOM 627 O O . THR A 1 78 ? -18.317 -1.480 23.676 1.00 45.34 78 THR A O 1
ATOM 630 N N . THR A 1 79 ? -18.413 0.438 22.562 1.00 47.75 7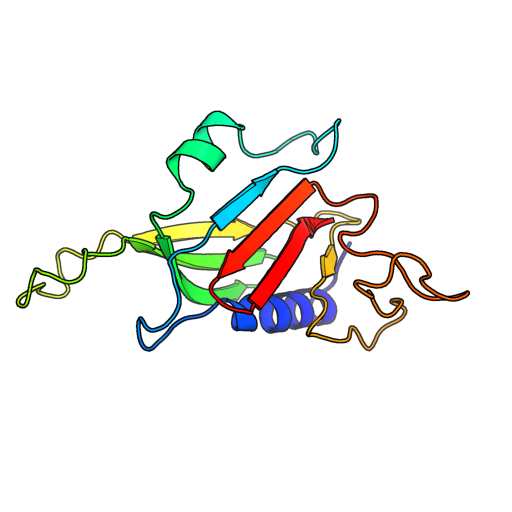9 THR A N 1
ATOM 631 C CA . THR A 1 79 ? -19.701 0.150 21.914 1.00 47.75 79 THR A CA 1
ATOM 632 C C . THR A 1 79 ? -19.763 0.867 20.572 1.00 47.75 79 THR A C 1
ATOM 634 O O . THR A 1 79 ? -20.427 1.892 20.434 1.00 47.75 79 THR A O 1
ATOM 637 N N . THR A 1 80 ? -19.027 0.370 19.580 1.00 50.22 80 THR A N 1
ATOM 638 C CA . THR A 1 80 ? -19.232 0.766 18.181 1.00 50.22 80 THR A CA 1
ATOM 639 C C . THR A 1 80 ? -20.086 -0.309 17.525 1.00 50.22 80 THR A C 1
ATOM 641 O O . THR A 1 80 ? -19.607 -1.390 17.197 1.00 50.22 80 THR A O 1
ATOM 644 N N . THR A 1 81 ? -21.382 -0.044 17.387 1.00 53.88 81 THR A N 1
ATOM 645 C CA . THR A 1 81 ? -22.250 -0.793 16.472 1.00 53.88 81 THR A CA 1
ATOM 646 C C . THR A 1 81 ? -21.658 -0.736 15.060 1.00 53.88 81 THR A C 1
ATOM 648 O O . THR A 1 81 ? -21.185 0.325 14.656 1.00 53.88 81 THR A O 1
ATOM 651 N N . GLU A 1 82 ? -21.711 -1.833 14.291 1.00 55.44 82 GLU A N 1
ATOM 652 C CA . GLU A 1 82 ? -21.151 -1.946 12.921 1.00 55.44 82 GLU A CA 1
ATOM 653 C C . GLU A 1 82 ? -21.525 -0.789 11.971 1.00 55.44 82 GLU A C 1
ATOM 655 O O . GLU A 1 82 ? -20.832 -0.544 10.989 1.00 55.44 82 GLU A O 1
ATOM 660 N N . LYS A 1 83 ? -22.593 -0.046 12.280 1.00 53.47 83 LYS A N 1
ATOM 661 C CA . LYS A 1 83 ? -23.103 1.084 11.496 1.00 53.47 83 LYS A CA 1
ATOM 662 C C . LYS A 1 83 ? -22.231 2.350 11.489 1.00 53.47 83 LYS A C 1
ATOM 664 O O . LYS A 1 83 ? -22.450 3.171 10.608 1.00 53.47 83 LYS A O 1
ATOM 669 N N . ASP A 1 84 ? -21.256 2.499 12.390 1.00 60.69 84 ASP A N 1
ATOM 670 C CA . ASP A 1 84 ? -20.422 3.719 12.485 1.00 60.69 84 ASP A CA 1
ATOM 671 C C . ASP A 1 84 ? -18.978 3.541 11.982 1.00 60.69 84 ASP A C 1
ATOM 673 O O . ASP A 1 84 ? -18.130 4.419 12.165 1.00 60.69 84 ASP A O 1
ATOM 677 N N . LYS A 1 85 ? -18.662 2.409 11.345 1.00 74.75 85 LYS A N 1
ATOM 678 C CA . LYS A 1 85 ? -17.334 2.205 10.762 1.00 74.75 85 LYS A CA 1
ATOM 679 C C . LYS A 1 85 ? -17.207 2.999 9.466 1.00 74.75 85 LYS A C 1
ATOM 681 O O . LYS A 1 85 ? -17.797 2.655 8.445 1.00 74.75 85 LYS A O 1
ATOM 686 N N . GLU A 1 86 ? -16.420 4.068 9.508 1.00 88.75 86 GLU A N 1
ATOM 687 C CA . GLU A 1 86 ? -16.027 4.797 8.305 1.00 88.75 86 GLU A CA 1
ATOM 688 C C . GLU A 1 86 ? -15.069 3.916 7.488 1.00 88.75 86 GLU A C 1
ATOM 690 O O . GLU A 1 86 ? -13.953 3.622 7.931 1.00 88.75 86 GLU A O 1
ATOM 695 N N . VAL A 1 87 ? -15.534 3.475 6.315 1.00 91.69 87 VAL A N 1
ATOM 696 C CA . VAL A 1 87 ? -14.777 2.643 5.372 1.00 91.69 87 VAL A CA 1
ATOM 697 C C . VAL A 1 87 ? -14.317 3.498 4.196 1.00 91.69 87 VAL A C 1
ATOM 699 O O . VAL A 1 87 ? -15.110 4.207 3.576 1.00 91.69 87 VAL A O 1
ATOM 702 N N . CYS A 1 88 ? -13.037 3.397 3.859 1.00 92.31 88 CYS A N 1
ATOM 703 C CA . CYS A 1 88 ? -12.413 4.024 2.705 1.00 92.31 88 CYS A CA 1
ATOM 704 C C . CYS A 1 88 ? -11.821 2.947 1.786 1.00 92.31 88 CYS A C 1
ATOM 706 O O . CYS A 1 88 ? -11.346 1.908 2.241 1.00 92.31 88 CYS A O 1
ATOM 708 N N . TYR A 1 89 ? -11.844 3.189 0.477 1.00 94.06 89 TYR A N 1
ATOM 709 C CA . TYR A 1 89 ? -11.290 2.274 -0.517 1.00 94.06 89 TYR A CA 1
ATOM 710 C C . TYR A 1 89 ? -10.108 2.927 -1.213 1.00 94.06 89 TYR A C 1
ATOM 712 O O . TYR A 1 89 ? -10.261 3.948 -1.887 1.00 94.06 89 TYR A O 1
ATOM 720 N N . PHE A 1 90 ? -8.936 2.309 -1.098 1.00 92.81 90 PHE A N 1
ATOM 721 C CA . PHE A 1 90 ? -7.735 2.782 -1.767 1.00 92.81 90 PHE A CA 1
ATOM 722 C C . PHE A 1 90 ? -7.444 1.915 -2.993 1.00 92.81 90 PHE A C 1
ATOM 724 O O . PHE A 1 90 ? -7.034 0.760 -2.883 1.00 92.81 90 PHE A O 1
ATOM 731 N N . TYR A 1 91 ? -7.714 2.461 -4.179 1.00 93.06 91 TYR A N 1
ATOM 732 C CA . TYR A 1 91 ? -7.541 1.763 -5.453 1.00 93.06 91 TYR A CA 1
ATOM 733 C C . TYR A 1 91 ? -6.140 1.962 -6.016 1.00 93.06 91 TYR A C 1
ATOM 735 O O . TYR A 1 91 ? -5.655 3.088 -6.110 1.00 93.06 91 TYR A O 1
ATOM 743 N N . LEU A 1 92 ? -5.516 0.867 -6.454 1.00 90.56 92 LEU A N 1
ATOM 744 C CA . LEU A 1 92 ? -4.130 0.871 -6.909 1.00 90.56 92 LEU A CA 1
ATOM 745 C C . LEU A 1 92 ? -4.050 0.429 -8.369 1.00 90.56 92 LEU A C 1
ATOM 747 O O . LEU A 1 92 ? -4.491 -0.662 -8.745 1.00 90.56 92 LEU A O 1
ATOM 751 N N . HIS A 1 93 ? -3.470 1.304 -9.189 1.00 88.31 93 HIS A N 1
ATOM 752 C CA . HIS A 1 93 ? -3.277 1.110 -10.621 1.00 88.31 93 HIS A CA 1
ATOM 753 C C . HIS A 1 93 ? -1.779 1.107 -10.933 1.00 88.31 93 HIS A C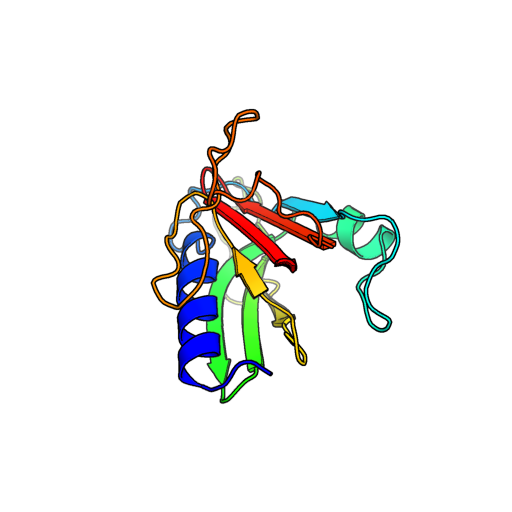 1
ATOM 755 O O . HIS A 1 93 ? -1.153 2.160 -10.983 1.00 88.31 93 HIS A O 1
ATOM 761 N N . MET A 1 94 ? -1.213 -0.076 -11.186 1.00 85.00 94 MET A N 1
ATOM 762 C CA . MET A 1 94 ? 0.239 -0.239 -11.369 1.00 85.00 94 MET A CA 1
ATOM 763 C C . MET A 1 94 ? 0.759 0.283 -12.721 1.00 85.00 94 MET A C 1
ATOM 765 O O . MET A 1 94 ? 1.955 0.470 -12.911 1.00 85.00 94 MET A O 1
ATOM 769 N N . GLY A 1 95 ? -0.114 0.533 -13.699 1.00 86.38 95 GLY A N 1
ATOM 770 C CA . GLY A 1 95 ? 0.321 0.974 -15.026 1.00 86.38 95 GLY A CA 1
ATOM 771 C C . GLY A 1 95 ? 1.226 -0.054 -15.719 1.00 86.38 95 GLY A C 1
ATOM 772 O O . GLY A 1 95 ? 1.053 -1.260 -15.561 1.00 86.38 95 GLY A O 1
ATOM 773 N N . MET A 1 96 ? 2.171 0.407 -16.543 1.00 85.44 96 MET A N 1
ATOM 774 C CA . MET A 1 96 ? 3.028 -0.500 -17.318 1.00 85.44 96 MET A CA 1
ATOM 775 C C . MET A 1 96 ? 4.204 -1.068 -16.523 1.00 85.44 96 MET A C 1
ATOM 777 O O . MET A 1 96 ? 4.546 -2.230 -16.750 1.00 85.44 96 MET A O 1
ATOM 781 N N . THR A 1 97 ? 4.790 -0.262 -15.638 1.00 84.00 97 THR A N 1
ATOM 782 C CA . THR A 1 97 ? 6.056 -0.544 -14.942 1.00 84.00 97 THR A CA 1
ATOM 783 C C . THR A 1 97 ? 5.933 -0.560 -13.423 1.00 84.00 97 THR A C 1
ATOM 785 O O . THR A 1 97 ? 6.933 -0.813 -12.762 1.00 84.00 97 THR A O 1
ATOM 788 N N . GLY A 1 98 ? 4.748 -0.278 -12.873 1.00 85.88 98 GLY A N 1
ATOM 789 C CA . GLY A 1 98 ? 4.565 -0.223 -11.430 1.00 85.88 98 GLY A CA 1
ATOM 790 C C . GLY A 1 98 ? 4.758 -1.587 -10.782 1.00 85.88 98 GLY A C 1
ATOM 791 O O . GLY A 1 98 ? 4.334 -2.617 -11.320 1.00 85.88 98 GLY A O 1
ATOM 792 N N . ARG A 1 99 ? 5.389 -1.572 -9.615 1.00 87.31 99 ARG A N 1
ATOM 793 C CA . ARG A 1 99 ? 5.755 -2.747 -8.829 1.00 87.31 99 ARG A CA 1
ATOM 794 C C . ARG A 1 99 ? 5.482 -2.507 -7.349 1.00 87.31 99 ARG A C 1
ATOM 796 O O . ARG A 1 99 ? 5.635 -1.394 -6.851 1.00 87.31 99 ARG A O 1
ATOM 803 N N . LEU A 1 100 ? 5.114 -3.579 -6.648 1.00 90.12 100 LEU A N 1
ATOM 804 C CA . LEU A 1 100 ? 5.098 -3.609 -5.187 1.00 90.12 100 LEU A CA 1
ATOM 805 C C . LEU A 1 100 ? 6.236 -4.459 -4.672 1.00 90.12 100 LEU A C 1
ATOM 807 O O . LEU A 1 100 ? 6.475 -5.556 -5.167 1.00 90.12 100 LEU A O 1
ATOM 811 N N . VAL A 1 101 ? 6.910 -3.955 -3.656 1.00 88.94 101 VAL A N 1
ATOM 812 C CA . VAL A 1 101 ? 8.058 -4.613 -3.039 1.00 88.94 101 VAL A CA 1
ATOM 813 C C . VAL A 1 101 ? 7.966 -4.486 -1.528 1.00 88.94 101 VAL A C 1
ATOM 815 O O . VAL A 1 101 ? 7.451 -3.502 -1.004 1.00 88.94 101 VAL A O 1
ATOM 818 N N . SER A 1 102 ? 8.455 -5.497 -0.823 1.00 88.62 102 SER A N 1
ATOM 819 C CA . SER A 1 102 ? 8.568 -5.499 0.632 1.00 88.62 102 SER A CA 1
ATOM 820 C C . SER A 1 102 ? 9.857 -6.223 1.010 1.00 88.62 102 SER A C 1
ATOM 822 O O . SER A 1 102 ? 10.112 -7.278 0.424 1.00 88.62 102 SER A O 1
ATOM 824 N N . PRO A 1 103 ? 10.631 -5.752 2.005 1.00 84.94 103 PRO A N 1
ATOM 825 C CA . PRO A 1 103 ? 11.832 -6.453 2.468 1.00 84.94 103 PRO A CA 1
ATOM 826 C C . PRO A 1 103 ? 11.506 -7.852 3.009 1.00 84.94 103 PRO A C 1
ATOM 828 O O . PRO A 1 103 ? 12.326 -8.762 2.988 1.00 84.94 103 PRO A O 1
ATOM 831 N N . THR A 1 104 ? 10.266 -8.047 3.470 1.00 78.38 104 THR A N 1
ATOM 832 C CA . THR A 1 104 ? 9.808 -9.287 4.115 1.00 78.38 104 THR A CA 1
ATOM 833 C C . THR A 1 104 ? 9.110 -10.265 3.167 1.00 78.38 104 THR A C 1
ATOM 835 O O . THR A 1 104 ? 8.727 -11.363 3.580 1.00 78.38 104 THR A O 1
ATOM 838 N N . LYS A 1 105 ? 8.921 -9.903 1.890 1.00 75.06 105 LYS A N 1
ATOM 839 C CA . LYS A 1 105 ? 8.282 -10.763 0.883 1.00 75.06 105 LYS A CA 1
ATOM 840 C C . LYS A 1 105 ? 9.169 -10.865 -0.350 1.00 75.06 105 LYS A C 1
ATOM 842 O O . LYS A 1 105 ? 9.326 -9.904 -1.094 1.00 75.06 105 LYS A O 1
ATOM 847 N N . SER A 1 106 ? 9.702 -12.059 -0.597 1.00 60.06 106 SER A N 1
ATOM 848 C CA . SER A 1 106 ? 10.468 -12.334 -1.809 1.00 60.06 106 SER A CA 1
ATOM 849 C C . SER A 1 106 ? 9.562 -12.370 -3.042 1.00 60.06 106 SER A C 1
ATOM 851 O O . SER A 1 106 ? 8.452 -12.913 -3.024 1.00 60.06 106 SER A O 1
ATOM 853 N N . CYS A 1 107 ? 10.051 -11.787 -4.135 1.00 55.66 107 CYS A N 1
ATOM 854 C CA . CYS A 1 107 ? 9.402 -11.826 -5.436 1.00 55.66 107 CYS A CA 1
ATOM 855 C C . CYS A 1 107 ? 10.084 -12.902 -6.286 1.00 55.66 107 CYS A C 1
ATOM 857 O O . CYS A 1 107 ? 11.232 -12.752 -6.687 1.00 55.66 107 CYS A O 1
ATOM 859 N N . THR A 1 108 ? 9.406 -14.026 -6.525 1.00 49.94 108 THR A N 1
ATOM 860 C CA . THR A 1 108 ? 10.001 -15.212 -7.170 1.00 49.94 108 THR A CA 1
ATOM 861 C C . THR A 1 108 ? 10.085 -15.125 -8.697 1.00 49.94 108 THR A C 1
ATOM 863 O O . THR A 1 108 ? 10.450 -16.107 -9.336 1.00 49.94 108 THR A O 1
ATOM 866 N N . TRP A 1 109 ? 9.745 -13.989 -9.312 1.00 46.38 109 TRP A N 1
ATOM 867 C CA . TRP A 1 109 ? 9.752 -13.853 -10.770 1.00 46.38 109 TRP A CA 1
ATOM 868 C C . TRP A 1 109 ? 10.619 -12.678 -11.219 1.00 46.38 109 TRP A C 1
ATOM 870 O O . TRP A 1 109 ? 10.184 -11.535 -11.209 1.00 46.38 109 TRP A O 1
ATOM 880 N N . GLY A 1 110 ? 11.877 -12.965 -11.571 1.00 50.31 110 GLY A N 1
ATOM 881 C CA . GLY A 1 110 ? 12.789 -12.018 -12.231 1.00 50.31 110 GLY A CA 1
ATOM 882 C C . GLY A 1 110 ? 13.226 -10.796 -11.412 1.00 50.31 110 GLY A C 1
ATOM 883 O O . GLY A 1 110 ? 13.913 -9.930 -11.950 1.00 50.31 110 GLY A O 1
ATOM 884 N N . HIS A 1 111 ? 12.855 -10.710 -10.133 1.00 55.66 111 HIS A N 1
ATOM 885 C CA . HIS A 1 111 ? 13.138 -9.561 -9.280 1.00 55.66 111 HIS A CA 1
ATOM 886 C C . HIS A 1 111 ? 14.214 -9.878 -8.239 1.00 55.66 111 HIS A C 1
ATOM 888 O O . HIS A 1 111 ? 14.256 -10.959 -7.656 1.00 55.66 111 HIS A O 1
ATOM 894 N N . LYS A 1 112 ? 15.096 -8.899 -8.037 1.00 57.00 112 LYS A N 1
ATOM 895 C CA . LYS A 1 112 ? 16.186 -8.924 -7.063 1.00 57.00 112 LYS A CA 1
ATOM 896 C C . LYS A 1 112 ? 15.621 -8.904 -5.643 1.00 57.00 112 LYS A C 1
ATOM 898 O O . LYS A 1 112 ? 14.607 -8.248 -5.398 1.00 57.00 112 LYS A O 1
ATOM 903 N N . TYR A 1 113 ? 16.271 -9.611 -4.720 1.00 62.19 113 TYR A N 1
ATOM 904 C CA . TYR A 1 113 ? 15.990 -9.435 -3.297 1.00 62.19 113 TYR A CA 1
ATOM 905 C C . TYR A 1 113 ? 16.249 -7.971 -2.938 1.00 62.19 113 TYR A C 1
ATOM 907 O O . TYR A 1 113 ? 17.248 -7.389 -3.369 1.00 62.19 113 TYR A O 1
ATOM 915 N N . VAL A 1 114 ? 15.305 -7.368 -2.218 1.00 69.00 114 VAL A N 1
ATOM 916 C CA . VAL A 1 114 ? 15.462 -6.007 -1.713 1.00 69.00 114 VAL A CA 1
ATOM 917 C C . VAL A 1 114 ? 15.989 -6.130 -0.295 1.00 69.00 114 VAL A C 1
ATOM 919 O O . VAL A 1 114 ? 15.327 -6.751 0.539 1.00 69.00 114 VAL A O 1
ATOM 922 N N . SER A 1 115 ? 17.188 -5.613 -0.046 1.00 66.44 115 SER A N 1
ATOM 923 C CA . SER A 1 115 ? 17.825 -5.672 1.266 1.00 66.44 115 SER A CA 1
ATOM 924 C C . SER A 1 115 ? 17.891 -4.284 1.897 1.00 66.44 115 SER A C 1
ATOM 926 O O . SER A 1 115 ? 18.053 -3.268 1.219 1.00 66.44 115 SER A O 1
ATOM 928 N N . ASP A 1 116 ? 17.765 -4.248 3.225 1.00 63.97 116 ASP A N 1
ATOM 929 C CA . ASP A 1 116 ? 17.973 -3.038 4.032 1.00 63.97 116 ASP A CA 1
ATOM 930 C C . ASP A 1 116 ? 19.474 -2.729 4.225 1.00 63.97 116 ASP A C 1
ATOM 932 O O . ASP A 1 116 ? 19.834 -1.773 4.911 1.00 63.97 116 ASP A O 1
ATOM 936 N N . SER A 1 117 ? 20.369 -3.543 3.646 1.00 62.00 117 SER A N 1
ATOM 937 C CA . SER A 1 117 ? 21.811 -3.341 3.751 1.00 62.00 117 SER A CA 1
ATOM 938 C C . SER A 1 117 ? 22.256 -2.219 2.803 1.00 62.00 117 SER A C 1
ATOM 940 O O . SER A 1 117 ? 21.965 -2.289 1.606 1.00 62.00 117 SER A O 1
ATOM 942 N N . PRO A 1 118 ? 23.002 -1.206 3.283 1.00 57.41 118 PRO A N 1
ATOM 943 C CA . PRO A 1 118 ? 23.612 -0.198 2.414 1.00 57.41 118 PRO A CA 1
ATOM 944 C C . PRO A 1 118 ? 24.654 -0.808 1.460 1.00 57.41 118 PRO A C 1
ATOM 946 O O . PRO A 1 118 ? 24.915 -0.237 0.403 1.00 57.41 118 PRO A O 1
ATOM 949 N N . ASP A 1 119 ? 25.173 -1.993 1.797 1.00 56.41 119 ASP A N 1
ATOM 950 C CA . ASP A 1 119 ? 26.101 -2.789 0.992 1.00 56.41 119 ASP A CA 1
ATOM 951 C C . ASP A 1 119 ? 25.362 -3.925 0.269 1.00 56.41 119 ASP A C 1
ATOM 953 O O . ASP A 1 119 ? 25.773 -5.086 0.324 1.00 56.41 119 ASP A O 1
ATOM 957 N N . ALA A 1 120 ? 24.220 -3.613 -0.352 1.00 58.28 120 ALA A N 1
ATOM 958 C CA . ALA A 1 120 ? 23.504 -4.543 -1.220 1.00 58.28 120 ALA A CA 1
ATOM 959 C C . ALA A 1 120 ? 24.501 -5.134 -2.235 1.00 58.28 120 ALA A C 1
ATOM 961 O O . ALA A 1 120 ? 25.047 -4.418 -3.079 1.00 58.28 120 ALA A O 1
ATOM 962 N N . GLY A 1 121 ? 24.793 -6.432 -2.102 1.00 56.81 121 GLY A N 1
ATOM 963 C CA . GLY A 1 121 ? 25.766 -7.121 -2.949 1.00 56.81 121 GLY A CA 1
ATOM 964 C C . GLY A 1 121 ? 25.364 -7.071 -4.424 1.00 56.81 121 GLY A C 1
ATOM 965 O O . GLY A 1 121 ? 24.231 -6.722 -4.767 1.00 56.81 121 GLY A O 1
ATOM 966 N N . GLU A 1 122 ? 26.274 -7.435 -5.330 1.00 53.56 122 GLU A N 1
ATOM 967 C CA . GLU A 1 122 ? 25.963 -7.504 -6.762 1.00 53.56 122 GLU A CA 1
ATOM 968 C C . GLU A 1 122 ? 24.724 -8.381 -7.014 1.00 53.56 122 GLU A C 1
ATOM 970 O O . GLU A 1 122 ? 24.780 -9.605 -6.948 1.00 53.56 122 GLU A O 1
ATOM 975 N N . GLY A 1 123 ? 23.582 -7.747 -7.295 1.00 58.88 123 GLY A N 1
ATOM 976 C CA . GLY A 1 123 ? 22.317 -8.456 -7.495 1.00 58.88 123 GLY A CA 1
ATOM 977 C C . GLY A 1 123 ? 21.213 -8.136 -6.489 1.00 58.88 123 GLY A C 1
ATOM 978 O O . GLY A 1 123 ? 20.092 -8.566 -6.735 1.00 58.88 123 GLY A O 1
ATOM 979 N N . GLU A 1 124 ? 21.467 -7.341 -5.451 1.00 66.62 124 GLU A N 1
ATOM 980 C CA . GLU A 1 124 ? 20.443 -6.840 -4.524 1.00 66.62 124 GLU A CA 1
ATOM 981 C C . GLU A 1 124 ? 20.059 -5.386 -4.848 1.00 66.62 124 GLU A C 1
ATOM 983 O O . GLU A 1 124 ? 20.855 -4.614 -5.386 1.00 66.62 124 GLU A O 1
ATOM 988 N N . GLU A 1 125 ? 18.800 -5.021 -4.608 1.00 75.56 125 GLU A N 1
ATOM 989 C CA . GLU A 1 125 ? 18.330 -3.632 -4.696 1.00 75.56 125 GLU A CA 1
ATOM 990 C C . GLU A 1 125 ? 18.221 -3.072 -3.274 1.00 75.56 125 GLU A C 1
ATOM 992 O O . GLU A 1 125 ? 17.698 -3.741 -2.388 1.00 75.56 125 GLU A O 1
ATOM 997 N N . SER A 1 126 ? 18.717 -1.857 -3.040 1.00 83.31 126 SER A N 1
ATOM 998 C CA . SER A 1 126 ? 18.618 -1.203 -1.732 1.00 83.31 126 SER A CA 1
ATOM 999 C C . SER A 1 126 ? 17.166 -0.853 -1.401 1.00 83.31 126 SER A C 1
ATOM 1001 O O . SER A 1 126 ? 16.429 -0.390 -2.280 1.00 83.31 126 SER A O 1
ATOM 1003 N N . TRP A 1 127 ? 16.770 -0.989 -0.139 1.00 85.88 127 TRP A N 1
ATOM 1004 C CA . TRP A 1 127 ? 15.496 -0.468 0.349 1.00 85.88 127 TRP A CA 1
ATOM 1005 C C . TRP A 1 127 ? 15.554 1.039 0.702 1.00 85.88 127 TRP A C 1
ATOM 1007 O O . TRP A 1 127 ? 16.522 1.484 1.319 1.00 85.88 127 TRP A O 1
ATOM 1017 N N . PRO A 1 128 ? 14.504 1.827 0.388 1.00 88.31 128 PRO A N 1
ATOM 1018 C CA . PRO A 1 128 ? 13.471 1.514 -0.593 1.00 88.31 128 PRO A CA 1
ATOM 1019 C C . PRO A 1 128 ? 14.055 1.571 -2.019 1.00 88.31 128 PRO A C 1
ATOM 1021 O O . PRO A 1 128 ? 14.990 2.335 -2.276 1.00 88.31 128 PRO A O 1
ATOM 1024 N N . PRO A 1 129 ? 13.498 0.817 -2.983 1.00 87.12 129 PRO A N 1
ATOM 1025 C CA . PRO A 1 129 ? 13.949 0.855 -4.371 1.00 87.12 129 PRO A CA 1
ATOM 1026 C C . PRO A 1 129 ? 14.018 2.265 -4.962 1.00 87.12 129 PRO A C 1
ATOM 1028 O O . PRO A 1 129 ? 13.167 3.108 -4.674 1.00 87.12 129 PRO A O 1
ATOM 1031 N N . ARG A 1 130 ? 14.974 2.506 -5.869 1.00 84.12 130 ARG A N 1
ATOM 1032 C CA . ARG A 1 130 ? 15.274 3.845 -6.423 1.00 84.12 130 ARG A CA 1
ATOM 1033 C C . ARG A 1 130 ? 14.057 4.595 -6.979 1.00 84.12 130 ARG A C 1
ATOM 1035 O O . ARG A 1 130 ? 14.009 5.818 -6.910 1.00 84.12 130 ARG A O 1
ATOM 1042 N N . PHE A 1 131 ? 13.103 3.874 -7.563 1.00 86.88 131 PHE A N 1
ATOM 1043 C CA . PHE A 1 131 ? 11.903 4.450 -8.180 1.00 86.88 131 PHE A CA 1
ATOM 1044 C C . PHE A 1 131 ? 10.667 4.396 -7.275 1.00 86.88 131 PHE A C 1
ATOM 1046 O O . PHE A 1 131 ? 9.553 4.445 -7.771 1.00 86.88 131 PHE A O 1
ATOM 1053 N N . THR A 1 132 ? 10.852 4.304 -5.956 1.00 90.31 132 THR A N 1
ATOM 1054 C CA . THR A 1 132 ? 9.744 4.317 -4.994 1.00 90.31 132 THR A CA 1
ATOM 1055 C C . THR A 1 132 ? 9.114 5.703 -4.890 1.00 90.31 132 THR A C 1
ATOM 1057 O O . THR A 1 132 ? 9.814 6.704 -4.744 1.00 90.31 132 THR A O 1
ATOM 1060 N N . TYR A 1 133 ? 7.782 5.742 -4.919 1.00 92.19 133 TYR A N 1
ATOM 1061 C CA . TYR A 1 133 ? 6.966 6.955 -4.823 1.00 92.19 133 TYR A CA 1
ATOM 1062 C C . TYR A 1 133 ? 6.116 7.027 -3.554 1.00 92.19 133 TYR A C 1
ATOM 1064 O O . TYR A 1 133 ? 5.746 8.112 -3.106 1.00 92.19 133 TYR A O 1
ATOM 1072 N N . LEU A 1 134 ? 5.775 5.874 -2.983 1.00 92.81 134 LEU A N 1
ATOM 1073 C CA . LEU A 1 134 ? 4.995 5.762 -1.756 1.00 92.81 134 LEU A CA 1
ATOM 1074 C C . LEU A 1 134 ? 5.464 4.533 -0.985 1.00 92.81 134 LEU A C 1
ATOM 1076 O O . LEU A 1 134 ? 5.664 3.475 -1.575 1.00 92.81 134 LEU A O 1
ATOM 1080 N N . VAL A 1 135 ? 5.596 4.663 0.327 1.00 94.56 135 VAL A N 1
ATOM 1081 C CA . VAL A 1 135 ? 5.805 3.557 1.258 1.00 94.56 135 VAL A CA 1
ATOM 1082 C C . VAL A 1 135 ? 4.626 3.521 2.220 1.00 94.56 135 VAL A C 1
ATOM 1084 O O . VAL A 1 135 ? 4.206 4.549 2.754 1.00 94.56 135 VAL A O 1
ATOM 1087 N N . LEU A 1 136 ? 4.065 2.329 2.401 1.00 95.50 136 LEU A N 1
ATOM 1088 C CA . LEU A 1 136 ? 3.027 2.043 3.380 1.00 95.50 136 LEU A CA 1
ATOM 1089 C C . LEU A 1 136 ? 3.611 1.189 4.491 1.00 95.50 136 LEU A C 1
ATOM 1091 O O . LEU A 1 136 ? 4.191 0.141 4.209 1.00 95.50 136 LEU A O 1
ATOM 1095 N N . THR A 1 137 ? 3.392 1.591 5.737 1.00 95.31 137 THR A N 1
ATOM 1096 C CA . THR A 1 137 ? 3.901 0.864 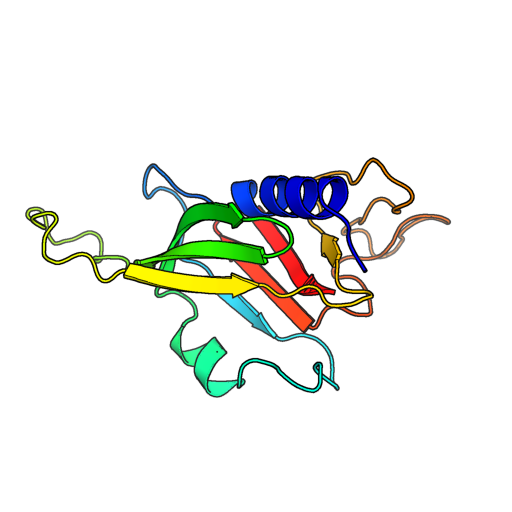6.904 1.00 95.31 137 THR A CA 1
ATOM 1097 C C . THR A 1 137 ? 2.788 0.621 7.915 1.00 95.31 137 THR A C 1
ATOM 1099 O O . THR A 1 137 ? 2.035 1.532 8.253 1.00 95.31 137 THR A O 1
ATOM 1102 N N . SER A 1 138 ? 2.691 -0.610 8.417 1.00 93.69 138 SER A N 1
ATOM 1103 C CA . SER A 1 138 ? 1.845 -0.976 9.556 1.00 93.69 138 SER A CA 1
ATOM 1104 C C . SER A 1 138 ? 2.561 -2.034 10.395 1.00 93.69 138 SER A C 1
ATOM 1106 O O . SER A 1 138 ? 2.788 -3.164 9.964 1.00 93.69 138 SER A O 1
ATOM 1108 N N . GLY A 1 139 ? 2.962 -1.653 11.607 1.00 90.12 139 GLY A N 1
ATOM 1109 C CA . GLY A 1 139 ? 3.737 -2.514 12.498 1.00 90.12 139 GLY A CA 1
ATOM 1110 C C . GLY A 1 139 ? 5.110 -2.818 11.905 1.00 90.12 139 GLY A C 1
ATOM 1111 O O . GLY A 1 139 ? 5.845 -1.900 11.558 1.00 90.12 139 GLY A O 1
ATOM 1112 N N . ALA A 1 140 ? 5.441 -4.104 11.790 1.00 89.56 140 ALA A N 1
ATOM 1113 C CA . ALA A 1 140 ? 6.678 -4.566 11.157 1.00 89.56 140 ALA A CA 1
ATOM 1114 C C . ALA A 1 140 ? 6.564 -4.716 9.628 1.00 89.56 140 ALA A C 1
ATOM 1116 O O . ALA A 1 140 ? 7.568 -4.945 8.957 1.00 89.56 140 ALA A O 1
ATOM 1117 N N . ALA A 1 141 ? 5.354 -4.628 9.067 1.00 91.94 141 ALA A N 1
ATOM 1118 C CA . ALA A 1 141 ? 5.144 -4.763 7.635 1.00 91.94 141 ALA A CA 1
ATOM 1119 C C . ALA A 1 141 ? 5.331 -3.412 6.940 1.00 91.94 141 ALA A C 1
ATOM 1121 O O . ALA A 1 141 ? 4.747 -2.403 7.341 1.00 91.94 141 ALA A O 1
ATOM 1122 N N . THR A 1 142 ? 6.114 -3.414 5.863 1.00 93.69 142 THR A N 1
ATOM 1123 C CA . THR A 1 142 ? 6.297 -2.254 4.991 1.00 93.69 142 THR A CA 1
ATOM 1124 C C . THR A 1 142 ? 6.227 -2.667 3.524 1.00 93.69 142 THR A C 1
ATOM 1126 O O . THR A 1 142 ? 6.705 -3.745 3.150 1.00 93.69 142 THR A O 1
ATOM 1129 N N . VAL A 1 143 ? 5.586 -1.843 2.697 1.00 94.19 143 VAL A N 1
ATOM 1130 C CA . VAL A 1 143 ? 5.391 -2.077 1.262 1.00 94.19 143 VAL A CA 1
ATOM 1131 C C . VAL A 1 143 ? 5.660 -0.788 0.495 1.00 94.19 143 VAL A C 1
ATOM 1133 O O . VAL A 1 143 ? 5.038 0.238 0.760 1.00 94.19 143 VAL A O 1
ATOM 1136 N N . ALA A 1 144 ? 6.552 -0.860 -0.487 1.00 92.62 144 ALA A N 1
ATOM 1137 C CA . ALA A 1 144 ? 6.916 0.243 -1.360 1.00 92.62 144 ALA A CA 1
ATOM 1138 C C . ALA A 1 144 ? 6.236 0.107 -2.728 1.00 92.62 144 ALA A C 1
ATOM 1140 O O . ALA A 1 144 ? 6.140 -0.984 -3.296 1.00 92.62 144 ALA A O 1
ATOM 1141 N N . PHE A 1 145 ? 5.790 1.246 -3.243 1.00 90.88 145 PHE A N 1
ATOM 1142 C CA . PHE A 1 145 ? 5.195 1.446 -4.557 1.00 90.88 145 PHE A CA 1
ATOM 1143 C C . PHE A 1 145 ? 6.240 2.083 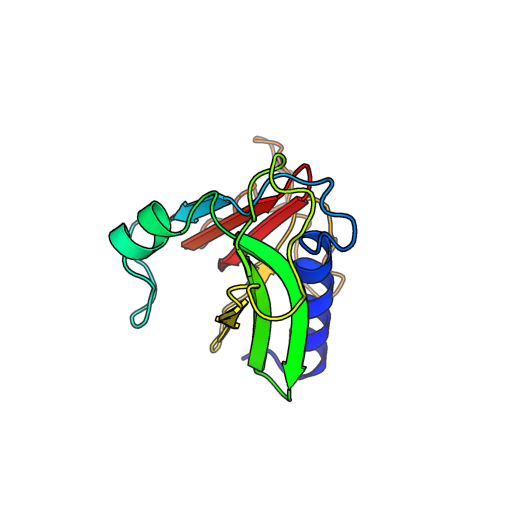-5.457 1.00 90.88 145 PHE A C 1
ATOM 1145 O O . PHE A 1 145 ? 6.559 3.258 -5.264 1.00 90.88 145 PHE A O 1
ATOM 1152 N N . ALA A 1 146 ? 6.766 1.321 -6.412 1.00 83.12 146 ALA A N 1
ATOM 1153 C CA . ALA A 1 146 ? 7.835 1.756 -7.309 1.00 83.12 146 ALA A CA 1
ATOM 1154 C C . ALA A 1 146 ? 7.523 1.500 -8.785 1.00 83.12 146 ALA A C 1
ATOM 1156 O O . ALA A 1 146 ? 6.443 0.937 -9.074 1.00 83.12 146 ALA A O 1
#

Radius of gyration: 15.95 Å; chains: 1; bounding box: 49×32×42 Å

InterPro domains:
  IPR012319 Formamidopyrimidine-DNA glycosylase, catalytic domain [PF01149] (1-138)
  IPR012319 Formamidopyrimidine-DNA glycosylase, catalytic domain [PS51068] (2-100)
  IPR012319 Formamidopyrimidine-DNA glycosylase, catalytic domain [SM00898] (2-135)
  IPR035937 Formamidopyrimidine-DNA glycosylase, N-terminal [G3DSA:3.20.190.10] (1-146)
  IPR035937 Formamidopyrimidine-DNA glycosylase, N-terminal [SSF81624] (2-112)